Protein AF-A0A9C9BV54-F1 (afdb_monomer)

Sequence (105 aa):
MNKNPQEDREFRRKQNRLQIGGLALGLVAAWIVGSLLPALPQRFTWMTVMLWGAALGASLFGWQSYERAGKALTRSGNRWLNTAVGAGIPFGALLLLGWLLGGRA

Radius of gyration: 17.45 Å; Cα contacts (8 Å, |Δi|>4): 95; chains: 1; bounding box: 46×34×42 Å

Secondary structure (DSSP, 8-state):
----HHHHHHHHHHHHHHHHHHHHHHHHHHHHHHHH-THHHHHS-HHHHHHHHHHHHHHHTTHHHHHHHHHHHH--S-HHHHHHHHHHHHHHHHHHHHHHHHTT-

Structure (mmCIF, N/CA/C/O backbone):
data_AF-A0A9C9BV54-F1
#
_entry.id   AF-A0A9C9BV54-F1
#
loop_
_atom_site.group_PDB
_atom_site.id
_atom_site.type_symbol
_atom_site.label_atom_id
_atom_site.label_alt_id
_atom_site.label_comp_id
_atom_site.label_asym_id
_atom_site.label_entity_id
_atom_site.label_seq_id
_atom_site.pdbx_PDB_ins_code
_atom_site.Cartn_x
_atom_site.Cartn_y
_atom_site.Cartn_z
_atom_site.occupancy
_atom_site.B_iso_or_equiv
_atom_site.auth_seq_id
_atom_site.auth_comp_id
_atom_site.auth_asym_id
_atom_site.auth_atom_id
_atom_site.pdbx_PDB_model_num
ATOM 1 N N . MET A 1 1 ? 20.011 -6.688 -24.388 1.00 49.16 1 MET A N 1
ATOM 2 C CA . MET A 1 1 ? 20.006 -5.638 -23.344 1.00 49.16 1 MET A CA 1
ATOM 3 C C . MET A 1 1 ? 20.647 -6.237 -22.096 1.00 49.16 1 MET A C 1
ATOM 5 O O . MET A 1 1 ? 19.996 -7.005 -21.399 1.00 49.16 1 MET A O 1
ATOM 9 N N . ASN A 1 2 ? 21.952 -6.015 -21.912 1.00 45.84 2 ASN A N 1
ATOM 10 C CA . ASN A 1 2 ? 22.739 -6.578 -20.811 1.00 45.84 2 ASN A CA 1
ATOM 11 C C . ASN A 1 2 ? 22.418 -5.785 -19.534 1.00 45.84 2 ASN A C 1
ATOM 13 O O . ASN A 1 2 ? 22.935 -4.687 -19.350 1.00 45.84 2 ASN A O 1
ATOM 17 N N . LYS A 1 3 ? 21.472 -6.269 -18.721 1.00 58.31 3 LYS A N 1
ATOM 18 C CA . LYS A 1 3 ? 21.124 -5.619 -17.452 1.00 58.31 3 LYS A CA 1
ATOM 19 C C . LYS A 1 3 ? 22.235 -5.903 -16.456 1.00 58.31 3 LYS A C 1
ATOM 21 O O . LYS A 1 3 ? 22.438 -7.050 -16.067 1.00 58.31 3 LYS A O 1
ATOM 26 N N . ASN A 1 4 ? 22.959 -4.859 -16.076 1.00 73.62 4 ASN A N 1
ATOM 27 C CA . ASN A 1 4 ? 24.031 -4.968 -15.108 1.00 73.62 4 ASN A CA 1
ATOM 28 C C . ASN A 1 4 ? 23.423 -5.401 -13.754 1.00 73.62 4 ASN A C 1
ATOM 30 O O . ASN A 1 4 ? 22.580 -4.682 -13.210 1.00 73.62 4 ASN A O 1
ATOM 34 N N . PRO A 1 5 ? 23.799 -6.562 -13.186 1.00 69.81 5 PRO A N 1
ATOM 35 C CA . PRO A 1 5 ? 23.167 -7.107 -11.981 1.00 69.81 5 PRO A CA 1
ATOM 36 C C . PRO A 1 5 ? 23.327 -6.221 -10.737 1.00 69.81 5 PRO A C 1
ATOM 38 O O . PRO A 1 5 ? 22.687 -6.484 -9.716 1.00 69.81 5 PRO A O 1
ATOM 41 N N . GLN A 1 6 ? 24.176 -5.191 -10.789 1.00 73.69 6 GLN A N 1
ATOM 42 C CA . GLN A 1 6 ? 24.296 -4.183 -9.738 1.00 73.69 6 GLN A CA 1
ATOM 43 C C . GLN A 1 6 ? 23.162 -3.144 -9.779 1.00 73.69 6 GLN A C 1
ATOM 45 O O . GLN A 1 6 ? 22.582 -2.856 -8.732 1.00 73.69 6 GLN A O 1
ATOM 50 N N . GLU A 1 7 ? 22.758 -2.671 -10.962 1.00 70.56 7 GLU A N 1
ATOM 51 C CA . GLU A 1 7 ? 21.674 -1.683 -11.111 1.00 70.56 7 GLU A CA 1
ATOM 52 C C . GLU A 1 7 ? 20.322 -2.244 -10.646 1.00 70.56 7 GLU A C 1
ATOM 54 O O . GLU A 1 7 ? 19.562 -1.571 -9.945 1.00 70.56 7 GLU A O 1
ATOM 59 N N . ASP A 1 8 ? 20.047 -3.518 -10.945 1.00 72.25 8 ASP A N 1
ATOM 60 C CA . ASP A 1 8 ? 18.819 -4.190 -10.505 1.00 72.25 8 ASP A CA 1
ATOM 61 C C . ASP A 1 8 ? 18.746 -4.318 -8.969 1.00 72.25 8 ASP A C 1
ATOM 63 O O . ASP A 1 8 ? 17.662 -4.219 -8.382 1.00 72.25 8 ASP A O 1
ATOM 67 N N . ARG A 1 9 ? 19.885 -4.513 -8.286 1.00 76.19 9 ARG A N 1
ATOM 68 C CA . AR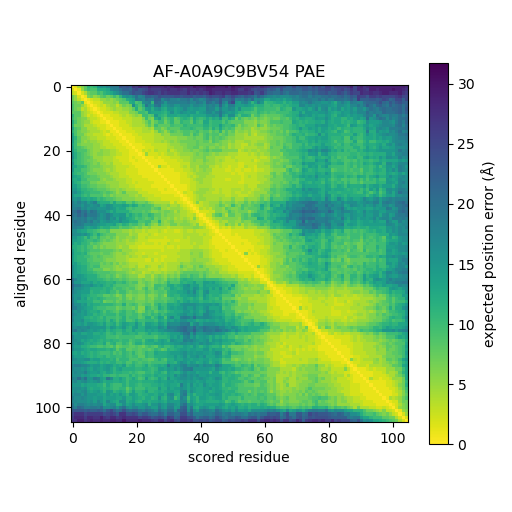G A 1 9 ? 19.931 -4.589 -6.813 1.00 76.19 9 ARG A CA 1
ATOM 69 C C . ARG A 1 9 ? 19.716 -3.224 -6.172 1.00 76.19 9 ARG A C 1
ATOM 71 O O . ARG A 1 9 ? 18.994 -3.132 -5.177 1.00 76.19 9 ARG A O 1
ATOM 78 N N . GLU A 1 10 ? 20.306 -2.170 -6.726 1.00 76.38 10 GLU A N 1
ATOM 79 C CA . GLU A 1 10 ? 20.102 -0.806 -6.232 1.00 76.38 10 GLU A CA 1
ATOM 80 C C . GLU A 1 10 ? 18.661 -0.337 -6.423 1.00 76.38 10 GLU A C 1
ATOM 82 O O . GLU A 1 10 ? 18.073 0.241 -5.502 1.00 76.38 10 GLU A O 1
ATOM 87 N N . PHE A 1 11 ? 18.055 -0.663 -7.569 1.00 73.81 11 PHE A N 1
ATOM 88 C CA . PHE A 1 11 ? 16.656 -0.342 -7.828 1.00 73.81 11 PHE A CA 1
ATOM 89 C C . PHE A 1 11 ? 15.728 -1.036 -6.821 1.00 73.81 11 PHE A C 1
ATOM 91 O O . PHE A 1 11 ? 14.861 -0.386 -6.232 1.00 73.81 11 PHE A O 1
ATOM 98 N N . ARG A 1 12 ? 15.948 -2.332 -6.544 1.00 73.50 12 ARG A N 1
ATOM 99 C CA . ARG A 1 12 ? 15.191 -3.070 -5.513 1.00 73.50 12 ARG A CA 1
ATOM 100 C C . ARG A 1 12 ? 15.389 -2.485 -4.115 1.00 73.50 12 ARG A C 1
ATOM 102 O O . ARG A 1 12 ? 14.423 -2.373 -3.368 1.00 73.50 12 ARG A O 1
ATOM 109 N N . ARG A 1 13 ? 16.606 -2.064 -3.751 1.00 79.00 13 ARG A N 1
ATOM 110 C CA . ARG A 1 13 ? 16.875 -1.432 -2.443 1.00 79.00 13 ARG A CA 1
ATOM 111 C C . ARG A 1 13 ? 16.152 -0.097 -2.283 1.00 79.00 13 ARG A C 1
ATOM 113 O O . ARG A 1 13 ? 15.570 0.145 -1.226 1.00 79.00 13 ARG A O 1
ATOM 120 N N . LYS A 1 14 ? 16.159 0.754 -3.315 1.00 78.62 14 LYS A N 1
ATOM 121 C CA . LYS A 1 14 ? 15.399 2.016 -3.309 1.00 78.62 14 LYS A CA 1
ATOM 122 C C . LYS A 1 14 ? 13.896 1.755 -3.219 1.00 78.62 14 LYS A C 1
ATOM 124 O O . LYS A 1 14 ? 13.227 2.387 -2.409 1.00 78.62 14 LYS A O 1
ATOM 129 N N . GLN A 1 15 ? 13.390 0.781 -3.974 1.00 75.12 15 GLN A N 1
ATOM 130 C CA . GLN A 1 15 ? 11.979 0.397 -3.940 1.00 75.12 15 GLN A CA 1
ATOM 131 C C . GLN A 1 15 ? 11.562 -0.138 -2.560 1.00 75.12 15 GLN A C 1
ATOM 133 O O . GLN A 1 15 ? 10.553 0.308 -2.022 1.00 75.12 15 GLN A O 1
ATOM 138 N N . ASN A 1 16 ? 12.373 -0.997 -1.934 1.00 78.50 16 ASN A N 1
ATOM 139 C CA . ASN A 1 16 ? 12.112 -1.494 -0.580 1.00 78.50 16 ASN A CA 1
ATOM 140 C C . ASN A 1 16 ? 12.127 -0.367 0.461 1.00 78.50 16 ASN A C 1
ATOM 142 O O . ASN A 1 16 ? 11.265 -0.334 1.333 1.00 78.50 16 ASN A O 1
ATOM 146 N N . ARG A 1 17 ? 13.067 0.585 0.370 1.00 80.62 17 ARG A N 1
ATOM 147 C CA . ARG A 1 17 ? 13.092 1.749 1.272 1.00 80.62 17 ARG A CA 1
ATOM 148 C C . ARG A 1 17 ? 11.837 2.609 1.142 1.00 80.62 17 ARG A C 1
ATOM 150 O O . ARG A 1 17 ? 11.302 3.035 2.158 1.00 80.62 17 ARG A O 1
ATOM 157 N N . LEU A 1 18 ? 11.360 2.833 -0.081 1.00 79.62 18 LEU A N 1
ATOM 158 C CA . LEU A 1 18 ? 10.128 3.586 -0.327 1.00 79.62 18 LEU A CA 1
ATOM 159 C C . LEU A 1 18 ? 8.892 2.844 0.191 1.00 79.62 18 LEU A C 1
ATOM 161 O O . LEU A 1 18 ? 8.023 3.468 0.787 1.00 79.62 18 LEU A O 1
ATOM 165 N N . GLN A 1 19 ? 8.835 1.519 0.033 1.00 76.44 19 GLN A N 1
ATOM 166 C CA . GLN A 1 19 ? 7.748 0.701 0.578 1.00 76.44 19 GLN A CA 1
ATOM 167 C C . GLN A 1 19 ? 7.728 0.721 2.107 1.00 76.44 19 GLN A C 1
ATOM 169 O O . GLN A 1 19 ? 6.677 0.963 2.691 1.00 76.44 19 GLN A O 1
ATOM 174 N N . ILE A 1 20 ? 8.881 0.527 2.755 1.00 82.00 20 ILE A N 1
ATOM 175 C CA . ILE A 1 20 ? 8.998 0.587 4.220 1.00 82.00 20 ILE A CA 1
ATOM 176 C C . ILE A 1 20 ? 8.643 1.992 4.726 1.00 82.00 20 ILE A C 1
ATOM 178 O O . ILE A 1 20 ? 7.915 2.121 5.707 1.00 82.00 20 ILE A O 1
ATOM 182 N N . GLY A 1 21 ? 9.099 3.041 4.034 1.00 82.38 21 GLY A N 1
ATOM 183 C CA . GLY A 1 21 ? 8.749 4.426 4.353 1.00 82.38 21 GLY A CA 1
ATOM 184 C C . GLY A 1 21 ? 7.250 4.701 4.225 1.00 82.38 21 GLY A C 1
ATOM 185 O O . GLY A 1 21 ? 6.663 5.302 5.120 1.00 82.38 21 GLY A O 1
ATOM 186 N N . GLY A 1 22 ? 6.613 4.205 3.161 1.00 81.75 22 GLY A N 1
ATOM 187 C CA . GLY A 1 22 ? 5.165 4.304 2.971 1.00 81.75 22 GLY A CA 1
ATOM 188 C C . GLY A 1 22 ? 4.373 3.562 4.044 1.00 81.75 22 GLY A C 1
ATOM 189 O O . GLY A 1 22 ? 3.383 4.083 4.547 1.00 81.75 22 GLY A O 1
ATOM 190 N N . LEU A 1 23 ? 4.842 2.383 4.452 1.00 84.06 23 LEU A N 1
ATOM 191 C CA . LEU A 1 23 ? 4.228 1.582 5.513 1.00 84.06 23 LEU A CA 1
ATOM 192 C C . LEU A 1 23 ? 4.320 2.300 6.870 1.00 84.06 23 LEU A C 1
ATOM 194 O O . LEU A 1 23 ? 3.320 2.413 7.578 1.00 84.06 23 LEU A O 1
ATOM 198 N N . ALA A 1 24 ? 5.489 2.861 7.193 1.00 86.62 24 ALA A N 1
ATOM 199 C CA . ALA A 1 24 ? 5.698 3.651 8.406 1.00 86.62 24 ALA A CA 1
ATOM 200 C C . ALA A 1 24 ? 4.846 4.932 8.420 1.00 86.62 24 ALA A C 1
ATOM 202 O O . ALA A 1 24 ? 4.181 5.211 9.415 1.00 86.62 24 ALA A O 1
ATOM 203 N N . LEU A 1 25 ? 4.800 5.675 7.308 1.00 87.00 25 LEU A N 1
ATOM 204 C CA . LEU A 1 25 ? 3.932 6.850 7.170 1.00 87.00 25 LEU A CA 1
ATOM 205 C C . LEU A 1 25 ? 2.452 6.483 7.314 1.00 87.00 25 LEU A C 1
ATOM 207 O O . LEU A 1 25 ? 1.710 7.196 7.984 1.00 87.00 25 LEU A O 1
ATOM 211 N N . GLY A 1 26 ? 2.039 5.355 6.734 1.00 86.25 26 GLY A N 1
ATOM 212 C CA . GLY A 1 26 ? 0.686 4.824 6.857 1.00 86.25 26 GLY A CA 1
ATOM 213 C C . GLY A 1 26 ? 0.296 4.501 8.299 1.00 86.25 26 GLY A C 1
ATOM 214 O O . GLY A 1 26 ? -0.796 4.864 8.729 1.00 86.25 26 GLY A O 1
ATOM 215 N N . LEU A 1 27 ? 1.201 3.886 9.068 1.00 87.75 27 LEU A N 1
ATOM 216 C CA . LEU A 1 27 ? 1.002 3.613 10.497 1.00 87.75 27 LEU A CA 1
ATOM 217 C C . LEU A 1 27 ? 0.898 4.900 11.321 1.00 87.75 27 LEU A C 1
ATOM 219 O O . LEU A 1 27 ? -0.014 5.037 12.135 1.00 87.75 27 LEU A O 1
ATOM 223 N N . VAL A 1 28 ? 1.793 5.864 11.088 1.00 89.75 28 VAL A N 1
ATOM 224 C CA . VAL A 1 28 ? 1.764 7.159 11.787 1.00 89.75 28 VAL A CA 1
ATOM 225 C C . VAL A 1 28 ? 0.470 7.913 11.472 1.00 89.75 28 VAL A C 1
ATOM 227 O O . VAL A 1 28 ? -0.185 8.417 12.382 1.00 89.75 28 VAL A O 1
ATOM 230 N N . ALA A 1 29 ? 0.048 7.933 10.206 1.00 86.69 29 ALA A N 1
ATOM 231 C CA . ALA A 1 29 ? -1.215 8.541 9.802 1.00 86.69 29 ALA A CA 1
ATOM 232 C C . ALA A 1 29 ? -2.421 7.838 10.450 1.00 86.69 29 ALA A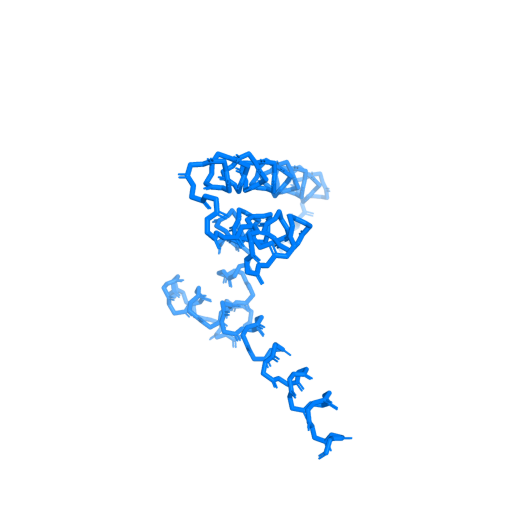 C 1
ATOM 234 O O . ALA A 1 29 ? -3.301 8.514 10.977 1.00 86.69 29 ALA A O 1
ATOM 235 N N . ALA A 1 30 ? -2.439 6.500 10.483 1.00 86.50 30 ALA A N 1
ATOM 236 C CA . ALA A 1 30 ? -3.477 5.725 11.169 1.00 86.50 30 ALA A CA 1
ATOM 237 C C . ALA A 1 30 ? -3.567 6.075 12.655 1.00 86.50 30 ALA A C 1
ATOM 239 O O . ALA A 1 30 ? -4.657 6.132 13.220 1.00 86.50 30 ALA A O 1
ATOM 240 N N . TRP A 1 31 ? -2.418 6.308 13.287 1.00 88.12 31 TRP A N 1
ATOM 241 C CA . TRP A 1 31 ? -2.327 6.625 14.707 1.00 88.12 31 TRP A CA 1
ATOM 242 C C . TRP A 1 31 ? -2.851 8.018 15.013 1.00 88.12 31 TRP A C 1
ATOM 244 O O . TRP A 1 31 ? -3.662 8.177 15.926 1.00 88.12 31 TRP A O 1
ATOM 254 N N . ILE A 1 32 ? -2.485 8.997 14.186 1.00 88.38 32 ILE A N 1
ATOM 255 C CA . ILE A 1 32 ? -3.021 10.357 14.269 1.00 88.38 32 ILE A CA 1
ATOM 256 C C . ILE A 1 32 ? -4.541 10.338 14.053 1.00 88.38 32 ILE A C 1
ATOM 258 O O . ILE A 1 32 ? -5.287 10.874 14.870 1.00 88.38 32 ILE A O 1
ATOM 262 N N . VAL A 1 33 ? -5.019 9.672 12.997 1.00 85.62 33 VAL A N 1
ATOM 263 C CA . VAL A 1 33 ? -6.450 9.613 12.657 1.00 85.62 33 VAL A CA 1
ATOM 264 C C . VAL A 1 33 ? -7.254 8.866 13.719 1.00 85.62 33 VAL A C 1
ATOM 266 O O . VAL A 1 33 ? -8.296 9.359 14.140 1.00 85.62 33 VAL A O 1
ATOM 269 N N . GLY A 1 34 ? -6.774 7.715 14.194 1.00 82.75 34 GLY A N 1
ATOM 270 C CA . GLY A 1 34 ? -7.440 6.955 15.254 1.00 82.75 34 GLY A CA 1
ATOM 271 C C . GLY A 1 34 ? -7.503 7.714 16.582 1.00 82.75 34 GLY A C 1
ATOM 272 O O . GLY A 1 34 ? -8.460 7.544 17.332 1.00 82.75 34 GLY A O 1
ATOM 273 N N . SER A 1 35 ? -6.525 8.588 16.846 1.00 84.50 35 SER A N 1
ATOM 274 C CA . SER A 1 35 ? -6.511 9.443 18.039 1.00 84.50 35 SER A CA 1
ATOM 275 C C . SER A 1 35 ? -7.446 10.651 17.903 1.00 84.50 35 SER A C 1
ATOM 277 O O . SER A 1 35 ? -8.100 11.025 18.872 1.00 84.50 35 SER A O 1
ATOM 279 N N . LEU A 1 36 ? -7.543 11.249 16.709 1.00 86.19 36 LEU A N 1
ATOM 280 C CA . LEU A 1 36 ? -8.424 12.394 16.432 1.00 86.19 36 LEU A CA 1
ATOM 281 C C . LEU A 1 36 ? -9.896 11.993 16.255 1.00 86.19 36 LEU A C 1
ATOM 283 O O . LEU A 1 36 ? -10.791 12.772 16.575 1.00 86.19 36 LEU A O 1
ATOM 287 N N . LEU A 1 37 ? -10.156 10.787 15.748 1.00 85.19 37 LEU A N 1
ATOM 288 C CA . LEU A 1 37 ? -11.494 10.237 15.549 1.00 85.19 37 LEU A CA 1
ATOM 289 C C . LEU A 1 37 ? -11.669 8.953 16.373 1.00 85.19 37 LEU A C 1
ATOM 291 O O . LEU A 1 37 ? -11.616 7.857 15.811 1.00 85.19 37 LEU A O 1
ATOM 295 N N . PRO A 1 38 ? -11.961 9.056 17.684 1.00 76.12 38 PRO A N 1
ATOM 296 C CA . PRO A 1 38 ? -12.124 7.892 18.561 1.00 76.12 38 PRO A CA 1
ATOM 297 C C . PRO A 1 38 ? -13.298 6.979 18.161 1.00 76.12 38 PRO A C 1
ATOM 299 O O . PRO A 1 38 ? -13.335 5.812 18.545 1.00 76.12 38 PRO A O 1
ATOM 302 N N . ALA A 1 39 ? -14.223 7.463 17.325 1.00 78.56 39 ALA A N 1
ATOM 303 C CA . ALA A 1 39 ? -15.290 6.651 16.741 1.00 78.56 39 ALA A CA 1
ATOM 304 C C . ALA A 1 39 ? -14.768 5.499 15.852 1.00 78.56 39 ALA A C 1
ATOM 306 O O . ALA A 1 39 ? -15.452 4.486 15.704 1.00 78.56 39 ALA A O 1
ATOM 307 N N . LEU A 1 40 ? -13.568 5.628 15.269 1.00 70.12 40 LEU A N 1
ATOM 308 C CA . LEU A 1 40 ? -12.933 4.573 14.472 1.00 70.12 40 LEU A CA 1
ATOM 309 C C . LEU A 1 40 ? -12.475 3.390 15.341 1.00 70.12 40 LEU A C 1
ATOM 311 O O . LEU A 1 40 ? -12.959 2.285 15.091 1.00 70.12 40 LEU A O 1
ATOM 315 N N . PRO A 1 41 ? -11.619 3.576 16.370 1.00 69.75 41 PRO A N 1
ATOM 316 C CA . PRO A 1 41 ? -11.189 2.485 17.241 1.00 69.75 41 PRO A CA 1
ATOM 317 C C . PRO A 1 41 ? -12.311 1.903 18.123 1.00 69.75 41 PRO A C 1
ATOM 319 O O . PRO A 1 41 ? -12.173 0.802 18.648 1.00 69.75 41 PRO A O 1
ATOM 322 N N . GLN A 1 42 ? -13.428 2.619 18.299 1.00 75.12 42 GLN A N 1
ATOM 323 C CA . GLN A 1 42 ? -14.619 2.078 18.970 1.00 75.12 42 GLN A CA 1
ATOM 324 C C . GLN A 1 42 ? -15.384 1.069 18.102 1.00 75.12 42 GLN A C 1
ATOM 326 O O . GLN A 1 42 ? -15.985 0.139 18.634 1.00 75.12 42 GLN A O 1
ATOM 331 N N . ARG A 1 43 ? -15.383 1.249 16.774 1.00 79.06 43 ARG A N 1
ATOM 332 C CA . ARG A 1 43 ? -16.071 0.355 15.824 1.00 79.06 43 ARG A CA 1
ATOM 333 C C . ARG A 1 43 ? -15.163 -0.744 15.279 1.00 79.06 43 ARG A C 1
ATOM 335 O O . ARG A 1 43 ? -15.630 -1.842 14.998 1.00 79.06 43 ARG A O 1
ATOM 342 N N . PHE A 1 44 ? -13.878 -0.450 15.126 1.00 79.44 44 PHE A N 1
ATOM 343 C CA . PHE A 1 44 ? -12.860 -1.367 14.627 1.00 79.44 44 PHE A CA 1
ATOM 344 C C . PHE A 1 44 ? -11.728 -1.446 15.641 1.00 79.44 44 PHE A C 1
ATOM 346 O O . PHE A 1 44 ? -11.353 -0.433 16.206 1.00 79.44 44 PHE A O 1
ATOM 353 N N . THR A 1 45 ? -11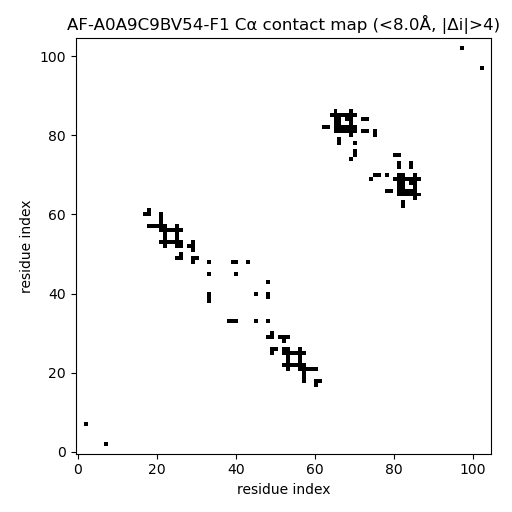.128 -2.616 15.862 1.00 86.12 45 THR A N 1
ATOM 354 C CA . THR A 1 45 ? -9.987 -2.693 16.791 1.00 86.12 45 THR A CA 1
ATOM 355 C C . THR A 1 45 ? -8.838 -1.781 16.338 1.00 86.12 45 THR A C 1
ATOM 357 O O . THR A 1 45 ? -8.622 -1.592 15.138 1.00 86.12 45 THR A O 1
ATOM 360 N N . TRP A 1 46 ? -8.049 -1.251 17.280 1.00 83.69 46 TRP A N 1
ATOM 361 C CA . TRP A 1 46 ? -6.854 -0.452 16.962 1.00 83.69 46 TRP A CA 1
ATOM 362 C C . TRP A 1 46 ? -5.908 -1.166 15.995 1.00 83.69 46 TRP A C 1
ATOM 364 O O . TRP A 1 46 ? -5.370 -0.545 15.081 1.00 83.69 46 TRP A O 1
ATOM 374 N N . MET A 1 47 ? -5.761 -2.483 16.157 1.00 82.38 47 MET A N 1
ATOM 375 C CA . MET A 1 47 ? -4.979 -3.319 15.253 1.00 82.38 47 MET A CA 1
ATOM 376 C C . MET A 1 47 ? -5.500 -3.230 13.814 1.00 82.38 47 MET A C 1
ATOM 378 O O . MET A 1 47 ? -4.712 -3.049 12.891 1.00 82.38 47 MET A O 1
ATOM 382 N N . THR A 1 48 ? -6.820 -3.288 13.620 1.00 81.81 48 THR A N 1
ATOM 383 C CA . THR A 1 48 ? -7.460 -3.127 12.308 1.00 81.81 48 THR A CA 1
ATOM 384 C C . THR A 1 48 ? -7.176 -1.745 11.721 1.00 81.81 48 THR A C 1
ATOM 386 O O . THR A 1 48 ? -6.743 -1.659 10.576 1.00 81.81 48 THR A O 1
ATOM 389 N N . VAL A 1 49 ? -7.343 -0.668 12.496 1.00 83.62 49 VAL A N 1
ATOM 390 C CA . VAL A 1 49 ? -7.080 0.710 12.032 1.00 83.62 49 VAL A CA 1
ATOM 391 C C . VAL A 1 49 ? -5.619 0.883 11.592 1.00 83.62 49 VAL A C 1
ATOM 393 O O . VAL A 1 49 ? -5.361 1.417 10.512 1.00 83.62 49 VAL A O 1
ATOM 396 N N . MET A 1 50 ? -4.671 0.363 12.379 1.00 86.19 50 MET A N 1
ATOM 397 C CA . MET A 1 50 ? -3.242 0.357 12.039 1.00 86.19 50 MET A CA 1
ATOM 398 C C . MET A 1 50 ? -2.957 -0.415 10.752 1.00 86.19 50 MET A C 1
ATOM 400 O O . MET A 1 50 ? -2.250 0.089 9.882 1.00 86.19 50 MET A O 1
ATOM 404 N N . LEU A 1 51 ? -3.518 -1.620 10.611 1.00 85.19 51 LEU A N 1
ATOM 405 C CA . LEU A 1 51 ? -3.353 -2.458 9.420 1.00 85.19 51 LEU A CA 1
ATOM 406 C C . LEU A 1 51 ? -3.879 -1.767 8.162 1.00 85.19 51 LEU A C 1
ATOM 408 O O . LEU A 1 51 ? -3.207 -1.785 7.131 1.00 85.19 51 LEU A O 1
ATOM 412 N N . TRP A 1 52 ? -5.040 -1.119 8.250 1.00 83.19 52 TRP A N 1
ATOM 413 C CA . TRP A 1 52 ? -5.604 -0.365 7.134 1.00 83.19 52 TRP A CA 1
ATOM 414 C C . TRP A 1 52 ? -4.739 0.831 6.757 1.00 83.19 52 TRP A C 1
ATOM 416 O O . TRP A 1 52 ? -4.446 1.013 5.577 1.00 83.19 52 TRP A O 1
ATOM 426 N N . GLY A 1 53 ? -4.271 1.621 7.723 1.00 85.88 53 GLY A N 1
ATOM 427 C CA . GLY A 1 53 ? -3.392 2.743 7.401 1.00 85.88 53 GLY A CA 1
ATOM 428 C C . GLY A 1 53 ? -2.028 2.301 6.876 1.00 85.88 53 GLY A C 1
ATOM 429 O O . GLY A 1 53 ? -1.540 2.887 5.913 1.00 85.88 53 GLY A O 1
ATOM 430 N N . ALA A 1 54 ? -1.453 1.219 7.407 1.00 82.94 54 ALA A N 1
ATOM 431 C CA . ALA A 1 54 ? -0.244 0.599 6.867 1.00 82.94 54 ALA A CA 1
ATOM 432 C C . ALA A 1 54 ? -0.438 0.139 5.415 1.00 82.94 54 ALA A C 1
ATOM 434 O O . ALA A 1 54 ? 0.413 0.407 4.567 1.00 82.94 54 ALA A O 1
ATOM 435 N N . ALA A 1 55 ? -1.566 -0.514 5.113 1.00 81.88 55 ALA A N 1
ATOM 436 C CA . ALA A 1 55 ? -1.907 -0.961 3.766 1.00 81.88 55 ALA A CA 1
ATOM 437 C C . ALA A 1 55 ? -2.097 0.222 2.806 1.00 81.88 55 ALA A C 1
ATOM 439 O O . ALA A 1 55 ? -1.544 0.213 1.707 1.00 81.88 55 ALA A O 1
ATOM 440 N N . LEU A 1 56 ? -2.809 1.268 3.235 1.00 81.50 56 LEU A N 1
ATOM 441 C CA . LEU A 1 56 ? -2.989 2.493 2.454 1.00 81.50 56 LEU A CA 1
ATOM 442 C C . LEU A 1 56 ? -1.647 3.187 2.197 1.00 81.50 56 LEU A C 1
ATOM 444 O O . LEU A 1 56 ? -1.324 3.485 1.048 1.00 81.50 56 LEU A O 1
ATOM 448 N N . GLY A 1 57 ? -0.821 3.358 3.229 1.00 81.69 57 GLY A N 1
ATOM 449 C CA . GLY A 1 57 ? 0.512 3.943 3.106 1.00 81.69 57 GLY A CA 1
ATOM 450 C C . GLY A 1 57 ? 1.425 3.138 2.180 1.00 81.69 57 GLY A C 1
ATOM 451 O O . GLY A 1 57 ? 2.032 3.694 1.268 1.00 81.69 57 GLY A O 1
ATOM 452 N N . ALA A 1 58 ? 1.463 1.814 2.321 1.00 78.81 58 ALA A N 1
ATOM 453 C CA . ALA A 1 58 ? 2.218 0.949 1.417 1.00 78.81 58 ALA A CA 1
ATOM 454 C C . ALA A 1 58 ? 1.691 1.014 -0.031 1.00 78.81 58 ALA A C 1
ATOM 456 O O . ALA A 1 58 ? 2.486 1.023 -0.974 1.00 78.81 58 ALA A O 1
ATOM 457 N N . SER A 1 59 ? 0.369 1.101 -0.219 1.00 75.88 59 SER A N 1
ATOM 458 C CA . SER A 1 59 ? -0.261 1.169 -1.545 1.00 75.88 59 SER A CA 1
ATOM 459 C C . SER A 1 59 ? 0.022 2.486 -2.276 1.00 75.88 59 SER A C 1
ATOM 461 O O . SER A 1 59 ? 0.321 2.463 -3.471 1.00 75.88 59 SER A O 1
ATOM 463 N N . LEU A 1 60 ? 0.040 3.619 -1.562 1.00 73.00 60 LEU A N 1
ATOM 464 C CA . LEU A 1 60 ? 0.346 4.938 -2.129 1.00 73.00 60 LEU A CA 1
ATOM 465 C C . LEU A 1 60 ? 1.765 4.986 -2.706 1.00 73.00 60 LEU A C 1
ATOM 467 O O . LEU A 1 60 ? 1.983 5.484 -3.809 1.00 73.00 60 LEU A O 1
ATOM 471 N N . PHE A 1 61 ? 2.727 4.386 -2.002 1.00 69.12 61 PHE A N 1
ATOM 472 C CA . PHE A 1 61 ? 4.112 4.276 -2.469 1.00 69.12 61 PHE A CA 1
ATOM 473 C C . PHE A 1 61 ? 4.340 3.082 -3.418 1.00 69.12 61 PHE A C 1
ATOM 475 O O . PHE A 1 61 ? 5.419 2.930 -3.996 1.00 69.12 61 PHE A O 1
ATOM 482 N N . GLY A 1 62 ? 3.311 2.261 -3.643 1.00 69.19 62 GLY A N 1
ATOM 483 C CA . GLY A 1 62 ? 3.296 1.138 -4.577 1.00 69.19 62 GLY A CA 1
ATOM 484 C C . GLY A 1 62 ? 3.011 1.515 -6.036 1.00 69.19 62 GLY A C 1
ATOM 485 O O . GLY A 1 62 ? 3.077 0.633 -6.889 1.00 69.19 62 GLY A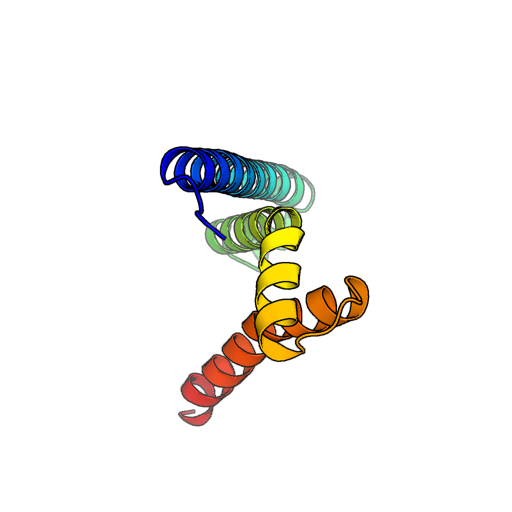 O 1
ATOM 486 N N . TRP A 1 63 ? 2.753 2.790 -6.355 1.00 70.50 63 TRP A N 1
ATOM 487 C CA . TRP A 1 63 ? 2.296 3.255 -7.679 1.00 70.50 63 TRP A CA 1
ATOM 488 C C . TRP A 1 63 ? 3.133 2.739 -8.864 1.00 70.50 63 TRP A C 1
ATOM 490 O O . TRP A 1 63 ? 2.597 2.210 -9.837 1.00 70.50 63 TRP A O 1
ATOM 500 N N . GLN A 1 64 ? 4.466 2.791 -8.757 1.00 73.44 64 GLN A N 1
ATOM 501 C CA . GLN A 1 64 ? 5.374 2.251 -9.785 1.00 73.44 64 GLN A CA 1
ATOM 502 C C . GLN A 1 64 ? 5.285 0.726 -9.932 1.00 73.44 64 GLN A C 1
ATOM 504 O O . GLN A 1 64 ? 5.547 0.182 -11.005 1.00 73.44 64 GLN A O 1
ATOM 509 N N . SER A 1 65 ? 4.939 0.022 -8.855 1.00 74.00 65 SER A N 1
ATOM 510 C CA . SER A 1 65 ? 4.752 -1.430 -8.875 1.00 74.00 65 SER A CA 1
ATOM 511 C C . SER A 1 65 ? 3.479 -1.791 -9.643 1.00 74.00 65 SER A C 1
ATOM 513 O O . SER A 1 65 ? 3.518 -2.712 -10.457 1.00 74.00 65 SER A O 1
ATOM 515 N N . TYR A 1 66 ? 2.397 -1.020 -9.468 1.00 80.06 66 TYR A N 1
ATOM 516 C CA . TYR A 1 66 ? 1.166 -1.179 -10.249 1.00 80.06 66 TYR A CA 1
ATOM 517 C C . TYR A 1 66 ? 1.390 -0.869 -11.728 1.00 80.06 66 TYR A C 1
ATOM 519 O O . TYR A 1 66 ? 1.034 -1.684 -12.573 1.00 80.06 66 TYR A O 1
ATOM 527 N N . GLU A 1 67 ? 2.066 0.234 -12.059 1.00 80.19 67 GLU A N 1
ATOM 528 C CA . GLU A 1 67 ? 2.390 0.556 -13.455 1.00 80.19 67 GLU A CA 1
ATOM 529 C C . GLU A 1 67 ? 3.198 -0.569 -14.124 1.00 80.19 67 GLU A C 1
ATOM 531 O O . GLU A 1 67 ? 2.906 -0.961 -15.253 1.00 80.19 67 GLU A O 1
ATOM 536 N N . ARG A 1 68 ? 4.194 -1.138 -13.432 1.00 79.25 68 ARG A N 1
ATOM 537 C CA . ARG A 1 68 ? 4.983 -2.266 -13.955 1.00 79.25 68 ARG A CA 1
ATOM 538 C C . ARG A 1 68 ? 4.14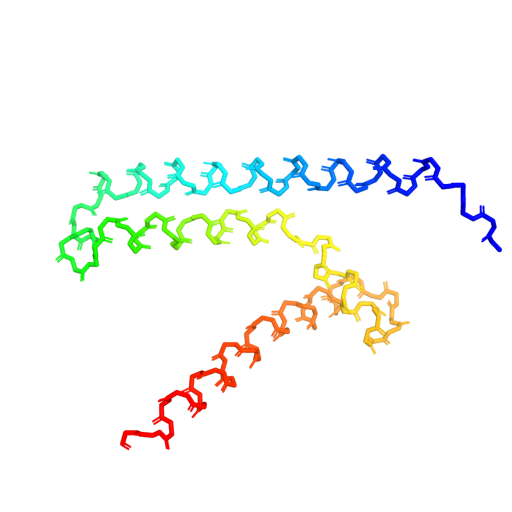3 -3.520 -14.155 1.00 79.25 68 ARG A C 1
ATOM 540 O O . ARG A 1 68 ? 4.274 -4.163 -15.195 1.00 79.25 68 ARG A O 1
ATOM 547 N N . ALA A 1 69 ? 3.300 -3.855 -13.181 1.00 79.50 69 ALA A N 1
ATOM 548 C CA . ALA A 1 69 ? 2.416 -5.011 -13.259 1.00 79.50 69 ALA A CA 1
ATOM 549 C C . ALA A 1 69 ? 1.414 -4.866 -14.415 1.00 79.50 69 ALA A C 1
ATOM 551 O O . ALA A 1 69 ? 1.278 -5.775 -15.232 1.00 79.50 69 ALA A O 1
ATOM 552 N N . GLY A 1 70 ? 0.789 -3.696 -14.560 1.00 79.38 70 GLY A N 1
ATOM 553 C CA . GLY A 1 70 ? -0.115 -3.438 -15.675 1.00 79.38 70 GLY A CA 1
ATOM 554 C C . GLY A 1 70 ? 0.602 -3.373 -17.015 1.00 79.38 70 GLY A C 1
ATOM 555 O O . GLY A 1 70 ? 0.101 -3.937 -17.976 1.00 79.38 70 GLY A O 1
ATOM 556 N N . LYS A 1 71 ? 1.811 -2.803 -17.093 1.00 83.75 71 LYS A N 1
ATOM 557 C CA . LYS A 1 71 ? 2.617 -2.817 -18.326 1.00 83.75 71 LYS A CA 1
ATOM 558 C C . LYS A 1 71 ? 2.958 -4.240 -18.773 1.00 83.75 71 LYS A C 1
ATOM 560 O O . LYS A 1 71 ? 3.012 -4.496 -19.973 1.00 83.75 71 LYS A O 1
ATOM 565 N N . ALA A 1 72 ? 3.178 -5.163 -17.835 1.00 84.75 72 ALA A N 1
ATOM 566 C CA . ALA A 1 72 ? 3.395 -6.571 -18.158 1.00 84.75 72 ALA A CA 1
ATOM 567 C C . ALA A 1 72 ? 2.148 -7.224 -18.787 1.00 84.75 72 ALA A C 1
ATOM 569 O O . ALA A 1 72 ? 2.290 -8.057 -19.680 1.00 84.75 72 ALA A O 1
ATOM 570 N N . LEU A 1 73 ? 0.949 -6.810 -18.362 1.00 82.50 73 LEU A N 1
ATOM 571 C CA . LEU A 1 73 ? -0.334 -7.330 -18.847 1.00 82.50 73 LEU A CA 1
ATOM 572 C C . LEU A 1 73 ? -0.792 -6.677 -20.158 1.00 82.50 73 LEU A C 1
ATOM 574 O O . LEU A 1 73 ? -1.170 -7.369 -21.097 1.00 82.50 73 LEU A O 1
ATOM 578 N N . THR A 1 74 ? -0.749 -5.350 -20.242 1.00 85.19 74 THR A N 1
ATOM 579 C CA . THR A 1 74 ? -1.271 -4.585 -21.387 1.00 85.19 74 THR A CA 1
ATOM 580 C C . THR A 1 74 ? -0.251 -4.432 -22.513 1.00 85.19 74 THR A C 1
ATOM 582 O O . THR A 1 74 ? -0.632 -4.113 -23.636 1.00 85.19 74 THR A O 1
ATOM 585 N N . ARG A 1 75 ? 1.052 -4.572 -22.210 1.00 85.38 75 ARG A N 1
ATOM 586 C CA . ARG A 1 75 ? 2.186 -4.232 -23.095 1.00 85.38 75 ARG A CA 1
ATOM 587 C C . ARG A 1 75 ? 2.116 -2.810 -23.682 1.00 85.38 75 ARG A C 1
ATOM 589 O O . ARG A 1 75 ? 2.817 -2.503 -24.642 1.00 85.38 75 ARG A O 1
ATOM 596 N N . SER A 1 76 ? 1.309 -1.930 -23.088 1.00 82.81 76 SER A N 1
ATOM 597 C CA . SER A 1 76 ? 1.052 -0.572 -23.570 1.00 82.81 76 SER A CA 1
ATOM 598 C C . SER A 1 76 ? 2.082 0.431 -23.040 1.00 82.81 76 SER A C 1
ATOM 600 O O . SER A 1 76 ? 2.592 0.305 -21.922 1.00 82.81 76 SER A O 1
ATOM 602 N N . GLY A 1 77 ? 2.371 1.470 -23.829 1.00 84.88 77 GLY A N 1
ATOM 603 C CA . GLY A 1 77 ? 3.154 2.632 -23.393 1.00 84.88 77 GLY A CA 1
ATOM 604 C C . GLY A 1 77 ? 2.380 3.600 -22.488 1.00 84.88 77 GLY A C 1
ATOM 605 O O . GLY A 1 77 ? 2.984 4.486 -21.884 1.00 84.88 77 GLY A O 1
ATOM 606 N N . ASN A 1 78 ? 1.057 3.440 -22.368 1.00 86.38 78 ASN A N 1
ATOM 607 C CA . ASN A 1 78 ? 0.207 4.340 -21.595 1.00 86.38 78 ASN A CA 1
ATOM 608 C C . ASN A 1 78 ? 0.297 4.043 -20.084 1.00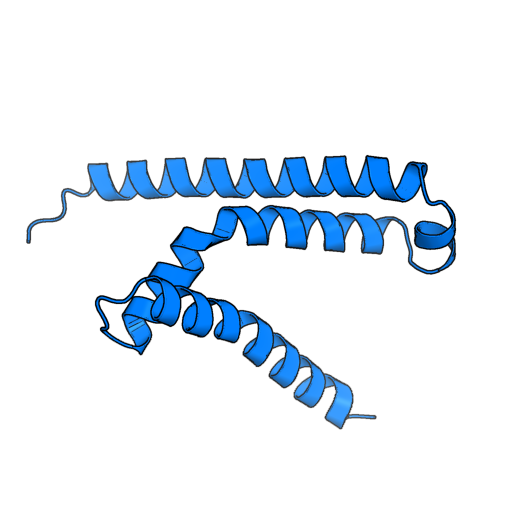 86.38 78 ASN A C 1
ATOM 610 O O . ASN A 1 78 ? -0.260 3.061 -19.591 1.00 86.38 78 ASN A O 1
ATOM 614 N N . ARG A 1 79 ? 0.971 4.928 -19.335 1.00 82.62 79 ARG A N 1
ATOM 615 C CA . ARG A 1 79 ? 1.179 4.789 -17.879 1.00 82.62 79 ARG A CA 1
ATOM 616 C C . ARG A 1 79 ? -0.120 4.774 -17.075 1.00 82.62 79 ARG A C 1
ATOM 618 O O . ARG A 1 79 ? -0.210 4.058 -16.079 1.00 82.62 79 ARG A O 1
ATOM 625 N N . TRP A 1 80 ? -1.118 5.544 -17.506 1.00 81.69 80 TRP A N 1
ATOM 626 C CA . TRP A 1 80 ? -2.403 5.654 -16.812 1.00 81.69 80 TRP A CA 1
ATOM 627 C C . TRP A 1 80 ? -3.187 4.345 -16.906 1.00 81.69 80 TRP A C 1
ATOM 629 O O . TRP A 1 80 ? -3.618 3.804 -15.890 1.00 81.69 80 TRP A O 1
ATOM 639 N N . LEU A 1 81 ? -3.259 3.775 -18.115 1.00 82.56 81 LEU A N 1
ATOM 640 C CA . LEU A 1 81 ? -3.861 2.462 -18.352 1.00 82.56 81 LEU A CA 1
ATOM 641 C C . LEU A 1 81 ? -3.142 1.368 -17.552 1.00 82.56 81 LEU A C 1
ATOM 643 O O . LEU A 1 81 ? -3.782 0.554 -16.892 1.00 82.56 81 LEU A O 1
ATOM 647 N N . ASN A 1 82 ? -1.809 1.375 -17.565 1.00 83.88 82 ASN A N 1
ATOM 648 C CA . ASN A 1 82 ? -1.008 0.383 -16.851 1.00 83.88 82 ASN A CA 1
ATOM 649 C C . ASN A 1 82 ? -1.206 0.472 -15.336 1.00 83.88 82 ASN A C 1
ATOM 651 O O . ASN A 1 82 ? -1.299 -0.548 -14.663 1.00 83.88 82 ASN A O 1
ATOM 655 N N . THR A 1 83 ? -1.312 1.677 -14.787 1.00 81.88 83 THR A N 1
ATOM 656 C CA . THR A 1 83 ? -1.567 1.830 -13.354 1.00 81.88 83 THR A CA 1
ATOM 657 C C . THR A 1 83 ? -2.970 1.357 -12.990 1.00 81.88 83 THR A C 1
ATOM 659 O O . THR A 1 83 ? -3.110 0.613 -12.026 1.00 81.88 83 THR A O 1
ATOM 662 N N . ALA A 1 84 ? -3.988 1.719 -13.777 1.00 82.62 84 ALA A N 1
ATOM 663 C CA . ALA A 1 84 ? -5.365 1.290 -13.539 1.00 82.62 84 ALA A CA 1
ATOM 664 C C . ALA A 1 84 ? -5.503 -0.243 -13.586 1.00 82.62 84 ALA A C 1
ATOM 666 O O . ALA A 1 84 ? -6.069 -0.845 -12.676 1.00 82.62 84 ALA A O 1
ATOM 667 N N . VAL A 1 85 ? -4.909 -0.887 -14.597 1.00 82.25 85 VAL A N 1
ATOM 668 C CA . VAL A 1 85 ? -4.905 -2.354 -14.725 1.00 8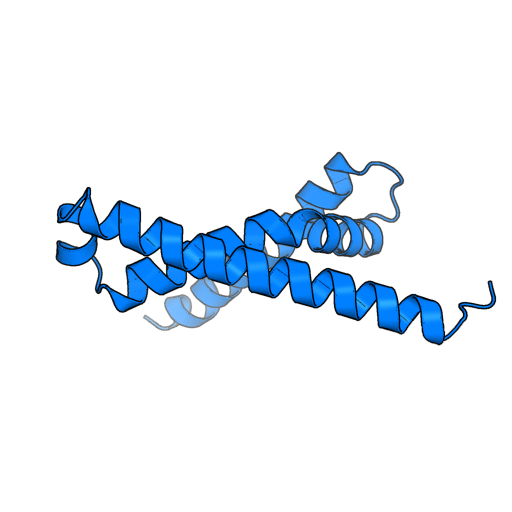2.25 85 VAL A CA 1
ATOM 669 C C . VAL A 1 85 ? -4.103 -3.008 -13.597 1.00 82.25 85 VAL A C 1
ATOM 671 O O . VAL A 1 85 ? -4.563 -3.977 -12.998 1.00 82.25 85 VAL A O 1
ATOM 674 N N . GLY A 1 86 ? -2.927 -2.469 -13.267 1.00 80.00 86 GLY A N 1
ATOM 675 C CA . GLY A 1 86 ? -2.086 -2.991 -12.192 1.00 80.00 86 GLY A CA 1
ATOM 676 C C . 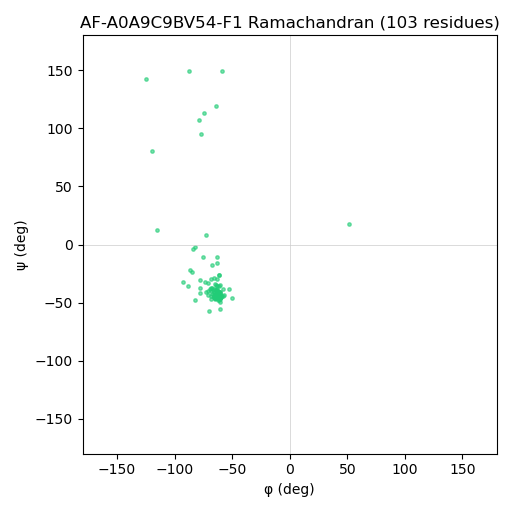GLY A 1 86 ? -2.713 -2.852 -10.806 1.00 80.00 86 GLY A C 1
ATOM 677 O O . GLY A 1 86 ? -2.605 -3.771 -9.998 1.00 80.00 86 GLY A O 1
ATOM 678 N N . ALA A 1 87 ? -3.404 -1.742 -10.543 1.00 79.75 87 ALA A N 1
ATOM 679 C CA . ALA A 1 87 ? -4.180 -1.532 -9.325 1.00 79.75 87 ALA A CA 1
ATOM 680 C C . ALA A 1 87 ? -5.409 -2.449 -9.277 1.00 79.75 87 ALA A C 1
ATOM 682 O O . ALA A 1 87 ? -5.798 -2.876 -8.198 1.00 79.75 87 ALA A O 1
ATOM 683 N N . GLY A 1 88 ? -5.977 -2.827 -10.427 1.00 80.00 88 GLY A N 1
ATOM 684 C CA . GLY A 1 88 ? -7.062 -3.806 -10.508 1.00 80.00 88 GLY A CA 1
ATOM 685 C C . GLY A 1 88 ? -6.689 -5.202 -9.992 1.00 80.00 88 GLY A C 1
ATOM 686 O O . GLY A 1 88 ? -7.561 -5.913 -9.502 1.00 80.00 88 GLY A O 1
ATOM 687 N N . ILE A 1 89 ? -5.406 -5.588 -10.027 1.00 78.75 89 ILE A N 1
ATOM 688 C CA . ILE A 1 89 ? -4.931 -6.907 -9.568 1.00 78.75 89 ILE A CA 1
ATOM 689 C C . ILE A 1 89 ? -5.232 -7.154 -8.077 1.00 78.75 89 ILE A C 1
ATOM 691 O O . ILE A 1 89 ? -5.885 -8.155 -7.777 1.00 78.75 89 ILE A O 1
ATOM 695 N N . PRO A 1 90 ? -4.809 -6.299 -7.120 1.00 74.75 90 PRO A N 1
ATOM 696 C CA . PRO A 1 90 ? -5.135 -6.503 -5.709 1.00 74.75 90 PRO A CA 1
ATOM 697 C C . PRO A 1 90 ? -6.642 -6.444 -5.428 1.00 74.75 90 PRO A C 1
ATOM 699 O O . PRO A 1 90 ? -7.118 -7.223 -4.608 1.00 74.75 90 PRO A O 1
ATOM 702 N N . PHE A 1 91 ? -7.412 -5.597 -6.123 1.00 78.31 91 PHE A N 1
ATOM 703 C CA . PHE A 1 91 ? -8.874 -5.581 -5.974 1.00 78.31 91 PHE A CA 1
ATOM 704 C C . PHE A 1 91 ? -9.521 -6.876 -6.476 1.00 78.31 91 PHE A C 1
ATOM 706 O O . PHE A 1 91 ? -10.377 -7.434 -5.794 1.00 78.31 91 PHE A O 1
ATOM 713 N N . GLY A 1 92 ? -9.076 -7.392 -7.624 1.00 79.81 92 GLY A N 1
ATOM 714 C CA . GLY A 1 92 ? -9.513 -8.686 -8.146 1.00 79.81 92 GLY A CA 1
ATOM 715 C C . GLY A 1 92 ? -9.164 -9.834 -7.198 1.00 79.81 92 GLY A C 1
ATOM 716 O O . GLY A 1 92 ? -10.007 -10.686 -6.936 1.00 79.81 92 GLY A O 1
ATOM 717 N N . ALA A 1 93 ? -7.962 -9.822 -6.615 1.00 77.31 93 ALA A N 1
ATOM 718 C CA . ALA A 1 93 ? -7.549 -10.808 -5.618 1.00 77.31 93 ALA A CA 1
ATOM 719 C C . ALA A 1 93 ? -8.402 -10.740 -4.340 1.00 77.31 93 ALA A C 1
ATOM 721 O O . ALA A 1 93 ? -8.799 -11.780 -3.821 1.00 77.31 93 ALA A O 1
ATOM 722 N N . LEU A 1 94 ? -8.731 -9.537 -3.857 1.00 78.81 94 LEU A N 1
ATOM 723 C CA . LEU A 1 94 ? -9.625 -9.346 -2.711 1.00 78.81 94 LEU A CA 1
ATOM 724 C C . LEU A 1 94 ? -11.048 -9.834 -3.000 1.00 78.81 94 LEU A C 1
ATOM 726 O O . LEU A 1 94 ? -11.632 -10.508 -2.157 1.00 78.81 94 LEU A O 1
ATOM 730 N N . LEU A 1 95 ? -11.588 -9.547 -4.187 1.00 80.94 95 LEU A N 1
ATOM 731 C CA . LEU A 1 95 ? -12.889 -10.064 -4.624 1.00 80.94 95 LEU A CA 1
ATOM 732 C C . LEU A 1 95 ? -12.895 -11.592 -4.681 1.00 80.94 95 LEU A C 1
ATOM 734 O O . LEU A 1 95 ? -13.834 -12.222 -4.202 1.00 80.94 95 LEU A O 1
ATOM 738 N N . LEU A 1 96 ? -11.835 -12.188 -5.225 1.00 82.94 96 LEU A N 1
ATO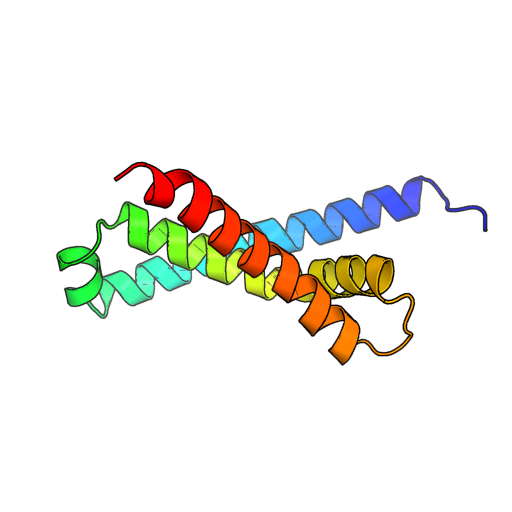M 739 C CA . LEU A 1 96 ? -11.709 -13.636 -5.356 1.00 82.94 96 LEU A CA 1
ATOM 740 C C . LEU A 1 96 ? -11.553 -14.309 -3.985 1.00 82.94 96 LEU A C 1
ATOM 742 O O . LEU A 1 96 ? -12.193 -15.326 -3.736 1.00 82.94 96 LEU A O 1
ATOM 746 N N . LEU A 1 97 ? -10.788 -13.712 -3.065 1.00 81.38 97 LEU A N 1
ATOM 747 C CA . LEU A 1 97 ? -10.706 -14.148 -1.666 1.00 81.38 97 LEU A CA 1
ATOM 748 C C . LEU A 1 97 ? -12.050 -14.014 -0.946 1.00 81.38 97 LEU A C 1
ATOM 750 O O . LEU A 1 97 ? -12.457 -14.939 -0.249 1.00 81.38 97 LEU A O 1
ATOM 754 N N . GLY A 1 98 ? -12.749 -12.893 -1.133 1.00 81.75 98 GLY A N 1
ATOM 755 C CA . GLY A 1 98 ? -14.082 -12.669 -0.577 1.00 81.75 98 GLY A CA 1
ATOM 756 C C . GLY A 1 98 ? -15.094 -13.691 -1.087 1.00 81.75 98 GLY A C 1
ATOM 757 O O . GLY A 1 98 ? -15.867 -14.224 -0.300 1.00 81.75 98 GLY A O 1
ATOM 758 N N . TRP A 1 99 ? -15.038 -14.042 -2.371 1.00 85.88 99 TRP A N 1
ATOM 759 C CA . TRP A 1 99 ? -15.867 -15.100 -2.945 1.00 85.88 99 TRP A CA 1
ATOM 760 C C . TRP A 1 99 ? -15.497 -16.487 -2.401 1.00 85.88 99 TRP A C 1
ATOM 762 O O . TRP A 1 99 ? -16.378 -17.258 -2.034 1.00 85.88 99 TRP A O 1
ATOM 772 N N . LEU A 1 100 ? -14.205 -16.801 -2.279 1.00 81.62 100 LEU A N 1
ATOM 773 C CA . LEU A 1 100 ? -13.734 -18.114 -1.820 1.00 81.62 100 LEU A CA 1
ATOM 774 C C . LEU A 1 100 ? -13.987 -18.360 -0.320 1.00 81.62 100 LEU A C 1
ATOM 776 O O . LEU A 1 100 ? -14.214 -19.497 0.094 1.00 81.62 100 LEU A O 1
ATOM 780 N N . LEU A 1 101 ? -13.924 -17.301 0.493 1.00 81.12 101 LEU A N 1
ATOM 781 C CA . LEU A 1 101 ? -14.178 -17.341 1.936 1.00 81.12 101 LEU A CA 1
ATOM 782 C C . LEU A 1 101 ? -15.662 -17.132 2.269 1.00 81.12 101 LEU A C 1
ATOM 784 O O . LEU A 1 101 ? -16.161 -17.745 3.206 1.00 81.12 101 LEU A O 1
ATOM 788 N N . GLY A 1 102 ? -16.363 -16.291 1.504 1.00 63.44 102 GLY A N 1
ATOM 789 C CA . GLY A 1 102 ? -17.783 -15.979 1.684 1.00 63.44 102 GLY A CA 1
ATOM 790 C C . GLY A 1 102 ? -18.733 -16.976 1.018 1.00 63.44 102 GLY A C 1
ATOM 791 O O . GLY A 1 102 ? -19.848 -17.146 1.488 1.00 63.44 102 GLY A O 1
ATOM 792 N N . GLY A 1 103 ? -18.294 -17.704 -0.013 1.00 56.03 103 GLY A N 1
ATOM 793 C CA . GLY A 1 103 ? -19.060 -18.787 -0.647 1.00 56.03 103 GLY A CA 1
ATOM 794 C C . GLY A 1 103 ? -19.174 -20.068 0.192 1.00 56.03 103 GLY A C 1
ATOM 795 O O . GLY A 1 103 ? -19.617 -21.092 -0.320 1.00 56.03 103 GLY A O 1
ATOM 796 N N . ARG A 1 104 ? -18.732 -20.034 1.457 1.00 52.31 104 ARG A N 1
ATOM 797 C CA . ARG A 1 104 ? -18.823 -21.129 2.437 1.00 52.31 104 ARG A CA 1
ATOM 798 C C . ARG A 1 104 ? -19.712 -20.802 3.648 1.00 52.31 104 ARG A C 1
ATOM 800 O O . ARG A 1 104 ? -19.644 -21.533 4.634 1.00 52.31 104 ARG A O 1
ATOM 807 N N . ALA A 1 105 ? -20.497 -19.726 3.591 1.00 44.91 105 ALA A N 1
ATOM 808 C CA . ALA A 1 105 ? -21.507 -19.390 4.596 1.00 44.91 105 ALA A CA 1
ATOM 809 C C . ALA A 1 105 ? -22.910 -19.772 4.112 1.00 44.91 105 ALA A C 1
ATOM 811 O O . ALA A 1 105 ? -23.188 -19.553 2.911 1.00 44.91 105 ALA A O 1
#

Nearest PDB structures (foldseek):
  4u9l-assembly1_A  TM=4.745E-01  e=5.731E+00  Thermus thermophilus HB8

Foldseek 3Di:
DDPDPVVVVVVVVVLVVLLVVLLVQLQVVLVVCCVVCVVVCVVPPSVVSSVVSSVVSNVVSCQVVQQVCLCVVVVDPDSVSSSVNSVVVVVVVVVVVCCVVVVVD

Solvent-accessible surface area (backbone atoms only — not comparable to full-atom values): 5483 Å² total; per-residue (Å²): 134,89,76,57,75,63,61,60,51,54,52,50,51,53,50,50,51,44,32,52,50,19,26,51,51,10,32,53,50,25,50,55,48,41,67,75,38,55,71,49,46,73,77,38,54,60,68,55,48,34,51,51,21,22,50,51,21,28,50,68,56,33,51,68,58,20,26,51,51,10,29,72,72,69,70,53,90,51,61,68,61,13,28,55,51,21,53,42,48,63,54,50,51,50,52,50,49,49,47,68,63,54,74,73,111

pLDDT: mean 78.59, std 8.51, range [44.91, 89.75]

Mean predicted aligned error: 9.9 Å